Protein AF-A0A4W5L789-F1 (afdb_monomer_lite)

Sequence (109 aa):
MQRWGRGQNVTVTVVWVDPTNVIATTYDILVDGGTEYTHYRPPLSVPLRPGVWTLRVLHHWNLLASTSFVVSPLEYHDQQPIRQEDTVKLHSGPVRNSYMEQSFHGLNP

Structure (mmCIF, N/CA/C/O backbone):
data_AF-A0A4W5L789-F1
#
_entry.id   AF-A0A4W5L789-F1
#
loop_
_atom_site.group_PDB
_atom_site.id
_atom_site.type_symbol
_atom_site.label_atom_id
_atom_site.label_alt_id
_atom_site.label_comp_id
_atom_site.label_asym_id
_atom_site.label_entity_id
_atom_site.label_seq_id
_atom_site.pdbx_PDB_ins_code
_atom_site.Cartn_x
_atom_site.Cartn_y
_atom_site.Cartn_z
_atom_site.occupancy
_atom_site.B_iso_or_equiv
_atom_site.auth_seq_id
_atom_site.auth_comp_id
_atom_site.auth_asym_id
_atom_site.auth_atom_id
_atom_site.pdbx_PDB_model_num
ATOM 1 N N . MET A 1 1 ? 9.646 0.273 1.103 1.00 93.38 1 MET A N 1
ATOM 2 C CA . MET A 1 1 ? 11.055 0.292 0.660 1.00 93.38 1 MET A CA 1
ATOM 3 C C . MET A 1 1 ? 11.225 -0.836 -0.336 1.00 93.38 1 MET A C 1
ATOM 5 O O . MET A 1 1 ? 10.653 -1.897 -0.112 1.00 93.38 1 MET A O 1
ATOM 9 N N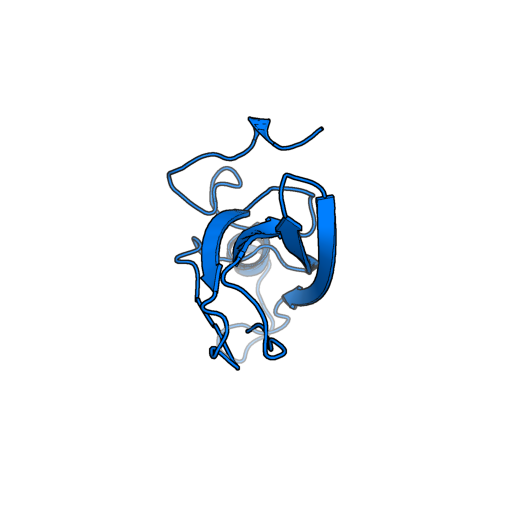 . GLN A 1 2 ? 11.924 -0.586 -1.435 1.00 96.12 2 GLN A N 1
ATOM 10 C CA . GLN A 1 2 ? 12.252 -1.575 -2.455 1.00 96.12 2 GLN A CA 1
ATOM 11 C C . GLN A 1 2 ? 13.771 -1.649 -2.596 1.00 96.12 2 GLN A C 1
ATOM 13 O O . GLN A 1 2 ? 14.448 -0.621 -2.520 1.00 96.12 2 GLN A O 1
ATOM 18 N N . ARG A 1 3 ? 14.282 -2.862 -2.805 1.00 96.44 3 ARG A N 1
ATOM 19 C CA . ARG A 1 3 ? 15.686 -3.129 -3.116 1.00 96.44 3 ARG A CA 1
ATOM 20 C C . ARG A 1 3 ? 15.780 -3.624 -4.554 1.00 96.44 3 ARG A C 1
ATOM 22 O O . ARG A 1 3 ? 15.008 -4.498 -4.943 1.00 96.44 3 ARG A O 1
ATOM 29 N N . TRP A 1 4 ? 16.740 -3.099 -5.298 1.00 95.75 4 TRP A N 1
ATOM 30 C CA . TRP A 1 4 ? 16.923 -3.348 -6.722 1.00 95.75 4 TRP A CA 1
ATOM 31 C C . TRP A 1 4 ? 18.295 -3.969 -6.994 1.00 95.75 4 TRP A C 1
ATOM 33 O O . TRP A 1 4 ? 19.261 -3.738 -6.264 1.00 95.75 4 TRP A O 1
ATOM 43 N N . GLY A 1 5 ? 18.365 -4.798 -8.034 1.00 94.31 5 GLY A N 1
ATOM 44 C CA . GLY A 1 5 ? 19.633 -5.228 -8.619 1.00 94.31 5 GLY A CA 1
ATOM 45 C C . GLY A 1 5 ? 20.121 -4.210 -9.651 1.00 94.31 5 GLY A C 1
ATOM 46 O O . GLY A 1 5 ? 19.334 -3.412 -10.152 1.00 94.31 5 GLY A O 1
ATOM 47 N N . ARG A 1 6 ? 21.410 -4.265 -10.002 1.00 94.12 6 ARG A N 1
ATOM 48 C CA . ARG A 1 6 ? 21.954 -3.451 -11.101 1.00 94.12 6 ARG A CA 1
ATOM 49 C C . ARG A 1 6 ? 21.317 -3.855 -12.433 1.00 94.12 6 ARG A C 1
ATOM 51 O O . ARG A 1 6 ? 21.131 -5.047 -12.678 1.00 94.12 6 ARG A O 1
ATOM 58 N N . GLY A 1 7 ? 21.038 -2.889 -13.304 1.00 93.81 7 GLY A N 1
ATOM 59 C CA . GLY A 1 7 ? 20.365 -3.151 -14.576 1.00 93.81 7 GLY A CA 1
ATOM 60 C C . GLY A 1 7 ? 20.194 -1.916 -15.455 1.00 93.81 7 GLY A C 1
ATOM 61 O O . GLY A 1 7 ? 20.978 -0.975 -15.378 1.00 93.81 7 GLY A O 1
ATOM 62 N N . GLN A 1 8 ? 19.179 -1.943 -16.318 1.00 94.31 8 GLN A N 1
ATOM 63 C CA . GLN A 1 8 ? 18.731 -0.772 -17.074 1.00 94.31 8 GLN A CA 1
ATOM 64 C C . GLN A 1 8 ? 17.714 0.033 -16.263 1.00 94.31 8 GLN A C 1
ATOM 66 O O . GLN A 1 8 ? 17.110 -0.490 -15.326 1.00 94.31 8 GLN A O 1
ATOM 71 N N . ASN A 1 9 ? 17.507 1.289 -16.655 1.00 96.50 9 ASN A N 1
ATOM 72 C CA . ASN A 1 9 ? 16.476 2.125 -16.058 1.00 96.50 9 ASN A CA 1
ATOM 73 C C . ASN A 1 9 ? 15.090 1.511 -16.296 1.00 96.50 9 ASN A C 1
ATOM 75 O O . ASN A 1 9 ? 14.789 1.056 -17.402 1.00 96.50 9 ASN A O 1
ATOM 79 N N . VAL A 1 10 ? 14.241 1.528 -15.272 1.00 96.38 10 VAL A N 1
ATOM 80 C CA . VAL A 1 10 ? 12.877 0.997 -15.340 1.00 96.38 10 VAL A CA 1
ATOM 81 C C . VAL A 1 10 ? 11.914 1.904 -14.587 1.00 96.38 10 VAL A C 1
ATOM 83 O O . VAL A 1 10 ? 12.227 2.396 -13.505 1.00 96.38 10 VAL A O 1
ATOM 86 N N . THR A 1 11 ? 10.725 2.106 -15.146 1.00 97.50 11 THR A N 1
ATOM 87 C CA . THR A 1 11 ? 9.615 2.755 -14.442 1.00 97.50 11 THR A CA 1
ATOM 88 C C . THR A 1 11 ? 8.668 1.680 -13.940 1.00 97.50 11 THR A C 1
ATOM 90 O O . THR A 1 11 ? 8.187 0.873 -14.731 1.00 97.50 11 THR A O 1
ATOM 93 N N . VAL A 1 12 ? 8.388 1.654 -12.641 1.00 97.75 12 VAL A N 1
ATOM 94 C CA . VAL A 1 12 ? 7.434 0.707 -12.046 1.00 97.75 12 VAL A CA 1
ATOM 95 C C . VAL A 1 12 ? 6.305 1.450 -11.354 1.00 97.75 12 VAL A C 1
ATOM 97 O O . VAL A 1 12 ? 6.515 2.523 -10.792 1.00 97.75 12 VAL A O 1
ATOM 100 N N . THR A 1 13 ? 5.130 0.837 -11.330 1.00 97.88 13 THR A N 1
ATOM 101 C CA . THR A 1 13 ? 3.952 1.347 -10.630 1.00 97.88 13 THR A CA 1
ATOM 102 C C . THR A 1 13 ? 3.828 0.654 -9.280 1.00 97.88 13 THR A C 1
ATOM 104 O O . THR A 1 13 ? 3.816 -0.577 -9.199 1.00 97.88 13 THR A O 1
ATOM 107 N N . VAL A 1 14 ? 3.723 1.424 -8.201 1.00 97.44 14 VAL A N 1
ATOM 108 C CA . VAL A 1 14 ? 3.474 0.915 -6.849 1.00 97.44 14 VAL A CA 1
ATOM 109 C C . VAL A 1 14 ? 2.016 1.157 -6.488 1.00 97.44 14 VAL A C 1
ATOM 111 O O . VAL A 1 14 ? 1.538 2.285 -6.566 1.00 97.44 14 VAL A O 1
ATOM 114 N N . VAL A 1 15 ? 1.324 0.107 -6.049 1.00 97.25 15 VAL A N 1
ATOM 115 C CA . VAL A 1 15 ? -0.091 0.150 -5.656 1.00 97.25 15 VAL A CA 1
ATOM 116 C C . VAL A 1 15 ? -0.224 -0.279 -4.203 1.00 97.25 15 VAL A C 1
ATOM 118 O O . VAL A 1 15 ? 0.272 -1.342 -3.824 1.00 97.25 15 VAL A O 1
ATOM 121 N N . TRP A 1 16 ? -0.903 0.530 -3.394 1.00 97.56 16 TRP A N 1
ATOM 122 C CA . TRP A 1 16 ? -1.252 0.198 -2.012 1.00 97.56 16 TRP A CA 1
ATOM 123 C C . TRP A 1 16 ? -2.730 -0.164 -1.939 1.00 97.56 16 TRP A C 1
ATOM 125 O O . TRP A 1 16 ? -3.580 0.629 -2.340 1.00 97.56 16 TRP A O 1
ATOM 135 N N . VAL A 1 17 ? -3.028 -1.345 -1.409 1.00 97.31 17 VAL A N 1
ATOM 136 C CA . VAL A 1 17 ? -4.381 -1.892 -1.299 1.00 97.31 17 VAL A CA 1
ATOM 137 C C . VAL A 1 17 ? -4.701 -2.141 0.169 1.00 97.31 17 VAL A C 1
ATOM 139 O O . VAL A 1 17 ? -3.923 -2.788 0.879 1.00 97.31 17 VAL A O 1
ATOM 142 N N . ASP A 1 18 ? -5.835 -1.613 0.618 1.00 97.44 18 ASP A N 1
ATOM 143 C CA . ASP A 1 18 ? -6.316 -1.778 1.985 1.00 97.44 18 ASP A CA 1
ATOM 144 C C . ASP A 1 18 ? -6.977 -3.159 2.211 1.00 97.44 18 ASP A C 1
ATOM 146 O O . ASP A 1 18 ? -7.235 -3.895 1.252 1.00 97.44 18 ASP A O 1
ATOM 150 N N . PRO A 1 19 ? -7.280 -3.536 3.469 1.00 98.00 19 PRO A N 1
ATOM 151 C CA . PRO A 1 19 ? -7.857 -4.843 3.806 1.00 98.00 19 PRO A CA 1
ATOM 152 C C . PRO A 1 19 ? -9.247 -5.109 3.205 1.00 98.00 19 PRO A C 1
ATOM 154 O O . PRO A 1 19 ? -9.739 -6.233 3.261 1.00 98.00 19 PRO A O 1
ATOM 157 N N . THR A 1 20 ? -9.896 -4.082 2.653 1.00 95.31 20 THR A N 1
ATOM 158 C CA . THR A 1 20 ? -11.211 -4.144 2.003 1.00 95.31 20 THR A CA 1
ATOM 159 C C . THR A 1 20 ? -11.124 -4.017 0.480 1.00 95.31 20 THR A C 1
ATOM 161 O O . THR A 1 20 ? -12.139 -3.793 -0.174 1.00 95.31 20 THR A O 1
ATOM 164 N N . ASN A 1 21 ? -9.929 -4.198 -0.095 1.00 94.31 21 ASN A N 1
ATOM 165 C CA . ASN A 1 21 ? -9.633 -4.062 -1.525 1.00 94.31 21 ASN A CA 1
ATOM 166 C C . ASN A 1 21 ? -9.801 -2.638 -2.083 1.00 94.31 21 ASN A C 1
ATOM 168 O O . ASN A 1 21 ? -9.991 -2.451 -3.286 1.00 94.31 21 ASN A O 1
ATOM 172 N N . VAL A 1 22 ? -9.698 -1.609 -1.243 1.00 94.19 22 VAL A N 1
ATOM 173 C CA . VAL A 1 22 ? -9.630 -0.221 -1.711 1.00 94.19 22 VAL A CA 1
ATOM 174 C C . VAL A 1 22 ? -8.193 0.095 -2.113 1.00 94.19 22 VAL A C 1
ATOM 176 O O . VAL A 1 22 ? -7.271 -0.062 -1.312 1.00 94.19 22 VAL A O 1
ATOM 179 N N . ILE A 1 23 ? -7.986 0.582 -3.339 1.00 95.56 23 ILE A N 1
ATOM 180 C CA . ILE A 1 23 ? -6.692 1.144 -3.745 1.00 95.56 23 ILE A CA 1
ATOM 181 C C . ILE A 1 23 ? -6.521 2.496 -3.053 1.00 95.56 23 ILE A C 1
ATOM 183 O O . ILE A 1 23 ? -7.160 3.486 -3.408 1.00 95.56 23 ILE A O 1
ATOM 187 N N . ALA A 1 24 ? -5.651 2.526 -2.049 1.00 96.00 24 ALA A N 1
ATOM 188 C CA . ALA A 1 24 ? -5.385 3.710 -1.244 1.00 96.00 24 ALA A CA 1
ATOM 189 C C . ALA A 1 24 ? -4.511 4.732 -1.982 1.00 96.00 24 ALA A C 1
ATOM 191 O O . ALA A 1 24 ? -4.686 5.936 -1.813 1.00 96.00 24 ALA A O 1
ATOM 192 N N . THR A 1 25 ? -3.561 4.259 -2.792 1.00 95.81 25 THR A N 1
ATOM 193 C CA . THR A 1 25 ? -2.729 5.105 -3.653 1.00 95.81 25 THR A CA 1
ATOM 194 C C . THR A 1 25 ? -2.098 4.290 -4.775 1.00 95.81 25 THR A C 1
ATOM 196 O O . THR A 1 25 ? -1.872 3.084 -4.631 1.00 95.81 25 THR A O 1
ATOM 199 N N . THR A 1 26 ? -1.790 4.967 -5.879 1.00 95.50 26 THR A N 1
ATOM 200 C CA . THR A 1 26 ? -0.947 4.463 -6.961 1.00 95.50 26 THR A CA 1
ATOM 201 C C . THR A 1 26 ? 0.032 5.551 -7.379 1.00 95.50 26 THR A C 1
ATOM 203 O O . THR A 1 26 ? -0.357 6.711 -7.511 1.00 95.50 26 THR A O 1
ATOM 206 N N . TYR A 1 27 ? 1.293 5.189 -7.587 1.00 95.00 27 TYR A N 1
ATOM 207 C CA . TYR A 1 27 ? 2.307 6.109 -8.095 1.00 95.00 27 TYR A CA 1
ATOM 208 C C . TYR A 1 27 ? 3.401 5.356 -8.844 1.00 95.00 27 TYR A C 1
ATOM 210 O O . TYR A 1 27 ? 3.744 4.224 -8.495 1.00 95.00 27 TYR A O 1
ATOM 218 N N . ASP A 1 28 ? 3.974 6.017 -9.843 1.00 95.75 28 ASP A N 1
ATOM 219 C CA . ASP A 1 28 ? 5.123 5.504 -10.574 1.00 95.75 28 ASP A CA 1
ATOM 220 C C . ASP A 1 28 ? 6.426 5.977 -9.928 1.00 95.75 28 ASP A C 1
ATOM 222 O O . ASP A 1 28 ? 6.521 7.089 -9.404 1.00 95.75 28 ASP A O 1
ATOM 226 N N . ILE A 1 29 ? 7.446 5.127 -9.981 1.00 96.06 29 ILE A N 1
ATOM 227 C CA . ILE A 1 29 ? 8.819 5.481 -9.626 1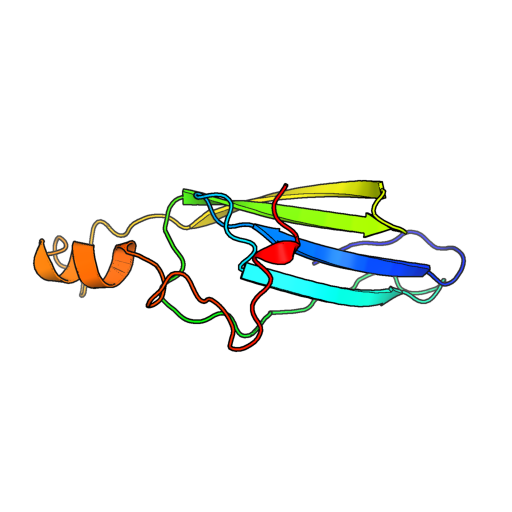.00 96.06 29 ILE A CA 1
ATOM 228 C C . ILE A 1 29 ? 9.744 5.126 -10.787 1.00 96.06 29 ILE A C 1
ATOM 230 O O . ILE A 1 29 ? 9.658 4.032 -11.346 1.00 96.06 29 ILE A O 1
ATOM 234 N N . LEU A 1 30 ? 10.638 6.053 -11.128 1.00 96.44 30 LEU A N 1
ATOM 235 C CA . LEU A 1 30 ? 11.775 5.778 -11.997 1.00 96.44 30 LEU A CA 1
ATOM 236 C C . LEU A 1 30 ? 12.903 5.192 -11.143 1.00 96.44 30 LEU A C 1
ATOM 238 O O . LEU A 1 30 ? 13.288 5.776 -10.129 1.00 96.44 30 LEU A O 1
ATOM 242 N N . VAL A 1 31 ? 13.414 4.036 -11.548 1.00 96.38 31 VAL A N 1
ATOM 243 C CA . VAL A 1 31 ? 14.553 3.360 -10.929 1.00 96.38 31 VAL A CA 1
ATOM 244 C C . VAL A 1 31 ? 15.699 3.402 -11.927 1.00 96.38 31 VAL A C 1
ATOM 246 O O . VAL A 1 31 ? 15.606 2.796 -12.996 1.00 96.38 31 VAL A O 1
ATOM 249 N N . ASP A 1 32 ? 16.771 4.117 -11.595 1.00 95.88 32 ASP A N 1
ATOM 250 C CA . ASP A 1 32 ? 17.967 4.135 -12.431 1.00 95.88 32 ASP A CA 1
ATOM 251 C C . ASP A 1 32 ? 18.730 2.810 -12.305 1.00 95.88 32 ASP A C 1
ATOM 253 O O . ASP A 1 32 ? 18.718 2.152 -11.265 1.00 95.88 32 ASP A O 1
ATOM 257 N N . GLY A 1 33 ? 19.459 2.426 -13.352 1.00 94.69 33 GLY A N 1
ATOM 258 C CA . GLY A 1 33 ? 20.161 1.142 -13.431 1.00 94.69 33 GLY A CA 1
ATOM 259 C C . GLY A 1 33 ? 21.225 0.895 -12.352 1.00 94.69 33 GLY A C 1
ATOM 260 O O . GLY A 1 33 ? 21.622 -0.248 -12.113 1.00 94.69 33 GLY A O 1
ATOM 261 N N . GLY A 1 34 ? 21.691 1.961 -11.696 1.00 94.75 34 GLY A N 1
ATOM 262 C CA . GLY A 1 34 ? 22.615 1.910 -10.561 1.00 94.75 34 GLY A CA 1
ATOM 263 C C . GLY A 1 34 ? 21.948 2.066 -9.190 1.00 94.75 34 GLY A C 1
ATOM 264 O O . GLY A 1 34 ? 22.641 1.988 -8.178 1.00 94.75 34 GLY A O 1
ATOM 265 N N . THR A 1 35 ? 20.638 2.312 -9.129 1.00 96.12 35 THR A N 1
ATOM 266 C CA . THR A 1 35 ? 19.908 2.495 -7.872 1.00 96.12 35 THR A CA 1
ATOM 267 C C . THR A 1 35 ? 19.796 1.167 -7.134 1.00 96.12 35 THR A C 1
ATOM 269 O O . THR A 1 35 ? 19.270 0.200 -7.668 1.00 96.12 35 THR A O 1
ATOM 272 N N . GLU A 1 36 ? 20.239 1.119 -5.877 1.00 96.44 36 GLU A N 1
ATOM 273 C CA . GLU A 1 36 ? 20.096 -0.085 -5.043 1.00 96.44 36 GLU A CA 1
ATOM 274 C C . GLU A 1 36 ? 18.824 -0.067 -4.189 1.00 96.44 36 GLU A C 1
ATOM 276 O O . GLU A 1 36 ? 18.246 -1.119 -3.914 1.00 96.44 36 GLU A O 1
ATOM 281 N N . TYR A 1 37 ? 18.363 1.118 -3.776 1.00 96.75 37 TYR A N 1
ATOM 282 C CA . TYR A 1 37 ? 17.212 1.272 -2.890 1.00 96.75 37 TYR A CA 1
ATOM 283 C C . TYR A 1 37 ? 16.342 2.460 -3.282 1.00 96.75 37 TYR A C 1
ATOM 285 O O . TYR A 1 37 ? 16.839 3.553 -3.547 1.00 96.75 37 TYR A O 1
ATOM 293 N N . THR A 1 38 ? 15.028 2.262 -3.213 1.00 96.88 38 THR A N 1
ATOM 294 C CA . THR A 1 38 ? 14.029 3.333 -3.276 1.00 96.88 38 THR A CA 1
ATOM 295 C C . THR A 1 38 ? 13.092 3.241 -2.077 1.00 96.88 38 THR A C 1
ATOM 297 O O . THR A 1 38 ? 12.806 2.161 -1.546 1.00 96.88 38 THR A O 1
ATOM 300 N N . HIS A 1 39 ? 12.587 4.382 -1.620 1.00 95.56 39 HIS A N 1
ATOM 301 C CA . HIS A 1 39 ? 11.528 4.425 -0.622 1.00 95.56 39 HIS A CA 1
ATOM 302 C C . HIS A 1 39 ? 10.671 5.668 -0.827 1.00 95.56 39 HIS A C 1
ATOM 304 O O . HIS A 1 39 ? 11.144 6.702 -1.283 1.00 95.56 39 HIS A O 1
ATOM 310 N N . TYR A 1 40 ? 9.399 5.546 -0.477 1.00 94.31 40 TYR A N 1
ATOM 311 C CA . TYR A 1 40 ? 8.454 6.646 -0.490 1.00 94.31 40 TYR A CA 1
ATOM 312 C C . TYR A 1 40 ? 7.385 6.370 0.561 1.00 94.31 40 TYR A C 1
ATOM 314 O O . TYR A 1 40 ? 6.986 5.216 0.753 1.00 94.31 40 TYR A O 1
ATOM 322 N N . ARG A 1 41 ? 6.950 7.423 1.253 1.00 93.31 41 ARG A N 1
ATOM 323 C CA . ARG A 1 41 ? 5.847 7.375 2.210 1.00 93.31 41 ARG A CA 1
ATOM 324 C C . ARG A 1 41 ? 4.678 8.166 1.615 1.00 93.31 41 ARG A C 1
ATOM 326 O O . ARG A 1 41 ? 4.745 9.393 1.637 1.00 93.31 41 ARG A O 1
ATOM 333 N N . PRO A 1 42 ? 3.633 7.502 1.095 1.00 93.50 42 PRO A N 1
ATOM 334 C CA . PRO A 1 42 ? 2.484 8.213 0.555 1.00 93.50 42 PRO A CA 1
ATOM 335 C C . PRO A 1 42 ? 1.742 8.982 1.661 1.00 93.50 42 PRO A C 1
ATOM 337 O O . PRO A 1 42 ? 1.649 8.485 2.790 1.00 93.50 42 PRO A O 1
ATOM 340 N N . PRO A 1 43 ? 1.204 10.179 1.365 1.00 94.06 43 PRO A N 1
ATOM 341 C CA . PRO A 1 43 ? 0.470 11.003 2.322 1.00 94.06 43 PRO A CA 1
ATOM 342 C C . PRO A 1 43 ? -0.968 10.486 2.503 1.00 94.06 43 PRO A C 1
ATOM 344 O O . PRO A 1 43 ? -1.934 11.152 2.143 1.00 94.06 43 PRO A O 1
ATOM 347 N N . LEU A 1 44 ? -1.114 9.264 3.022 1.00 95.31 44 LEU A N 1
ATOM 348 C CA . LEU A 1 44 ? -2.421 8.641 3.232 1.00 95.31 44 LEU A CA 1
ATOM 349 C C . LEU A 1 44 ? -3.178 9.322 4.377 1.00 95.31 44 LEU A C 1
ATOM 351 O O . LEU A 1 44 ? -2.619 9.565 5.449 1.00 95.31 44 LEU A O 1
ATOM 355 N N . SER A 1 45 ? -4.469 9.568 4.163 1.00 95.69 45 SER A N 1
ATOM 356 C CA . SER A 1 45 ? -5.386 10.024 5.206 1.00 95.69 45 SER A CA 1
ATOM 357 C C . SER A 1 45 ? -5.505 8.990 6.326 1.00 95.69 45 SER A C 1
ATOM 359 O O . SER A 1 45 ? -5.471 7.780 6.091 1.00 95.69 45 SER A O 1
ATOM 361 N N . VAL A 1 46 ? -5.651 9.483 7.554 1.00 94.75 46 VAL A N 1
ATOM 362 C CA . VAL A 1 46 ? -5.747 8.679 8.779 1.00 94.75 46 VAL A CA 1
ATOM 363 C C . VAL A 1 46 ? -7.183 8.667 9.326 1.00 94.75 46 VAL A C 1
ATOM 365 O O . VAL A 1 46 ? -7.928 9.618 9.077 1.00 94.75 46 VAL A O 1
ATOM 368 N N . PRO A 1 47 ? -7.573 7.637 10.100 1.00 96.44 47 PRO A N 1
ATOM 369 C CA . PRO A 1 47 ? -6.796 6.436 10.425 1.00 96.44 47 PRO A CA 1
ATOM 370 C C . PRO A 1 47 ? -6.701 5.466 9.241 1.00 96.44 47 PRO A C 1
ATOM 372 O O . PRO A 1 47 ? -7.600 5.391 8.407 1.00 96.44 47 PRO A O 1
ATOM 375 N N . LEU A 1 48 ? -5.618 4.687 9.185 1.00 97.50 48 LEU A N 1
ATOM 376 C CA . LEU A 1 48 ? -5.567 3.539 8.281 1.00 97.50 48 LEU A CA 1
ATOM 377 C C . LEU A 1 48 ? -6.535 2.468 8.787 1.00 97.50 48 LEU A C 1
ATOM 379 O O . LEU A 1 48 ? -6.567 2.187 9.984 1.00 97.50 48 LEU A O 1
ATOM 383 N N . ARG A 1 49 ? -7.302 1.851 7.884 1.00 97.69 49 ARG A N 1
ATOM 384 C CA . ARG A 1 49 ? -8.172 0.727 8.237 1.00 97.69 49 ARG A CA 1
ATOM 385 C C . ARG A 1 49 ? -7.329 -0.423 8.814 1.00 97.69 49 ARG A C 1
ATOM 387 O O . ARG A 1 49 ? -6.397 -0.864 8.136 1.00 97.69 49 ARG A O 1
ATOM 394 N N . PRO A 1 50 ? -7.633 -0.931 10.020 1.00 98.25 50 PRO A N 1
ATOM 395 C CA . PRO A 1 50 ? -6.961 -2.106 10.557 1.00 98.25 50 PRO A CA 1
ATOM 396 C C . PRO A 1 50 ? -7.157 -3.345 9.681 1.00 98.25 50 PRO A C 1
ATOM 398 O O . PRO A 1 50 ? -8.206 -3.524 9.061 1.00 98.25 50 PRO A O 1
ATOM 401 N N . GLY A 1 51 ? -6.147 -4.210 9.654 1.00 98.38 51 GLY A N 1
ATOM 402 C CA . GLY A 1 51 ? -6.126 -5.449 8.881 1.00 98.38 51 GLY A CA 1
ATOM 403 C C . GLY A 1 51 ? -4.836 -5.635 8.084 1.00 98.38 51 GLY A C 1
ATOM 404 O O . GLY A 1 51 ? -3.837 -4.943 8.297 1.00 98.38 51 GLY A O 1
ATOM 405 N N . VAL A 1 52 ? -4.865 -6.601 7.165 1.00 98.69 52 VAL A N 1
ATOM 406 C CA . VAL A 1 52 ? -3.729 -6.931 6.296 1.00 98.69 52 VAL A CA 1
ATOM 407 C C . VAL A 1 52 ? -3.777 -6.067 5.041 1.00 98.69 52 VAL A C 1
ATOM 409 O O . VAL A 1 52 ? -4.644 -6.229 4.187 1.00 98.69 52 VAL A O 1
ATOM 412 N N . TRP A 1 53 ? -2.823 -5.154 4.931 1.00 98.62 53 TRP A N 1
ATOM 413 C CA . TRP A 1 53 ? -2.602 -4.330 3.753 1.00 98.62 53 TRP A CA 1
ATOM 414 C C . TRP A 1 53 ? -1.684 -5.041 2.767 1.00 98.62 53 TRP A C 1
ATOM 416 O O . TRP A 1 53 ? -0.804 -5.807 3.166 1.00 98.62 53 TRP A O 1
ATOM 426 N N . THR A 1 54 ? -1.844 -4.748 1.479 1.00 98.56 54 THR A N 1
ATOM 427 C CA . THR A 1 54 ? -1.007 -5.311 0.414 1.00 98.56 54 THR A CA 1
ATOM 428 C C . THR A 1 54 ? -0.384 -4.203 -0.423 1.00 98.56 54 THR A C 1
ATOM 430 O O . THR A 1 54 ? -1.077 -3.308 -0.897 1.00 98.56 54 THR A O 1
ATOM 433 N N . LEU A 1 55 ? 0.926 -4.281 -0.648 1.00 98.00 55 LEU A N 1
ATOM 434 C CA . LEU A 1 55 ? 1.635 -3.474 -1.636 1.00 98.00 55 LEU A CA 1
ATOM 435 C C . LEU A 1 55 ? 1.958 -4.346 -2.840 1.00 98.00 55 LEU A C 1
ATOM 437 O O . LEU A 1 55 ? 2.444 -5.469 -2.691 1.00 98.00 55 LEU A O 1
ATOM 441 N N . ARG A 1 56 ? 1.745 -3.803 -4.034 1.00 98.06 56 ARG A N 1
ATOM 442 C CA . ARG A 1 56 ? 2.093 -4.443 -5.303 1.00 98.06 56 ARG A CA 1
ATOM 443 C C . ARG A 1 56 ? 3.036 -3.543 -6.084 1.00 98.06 56 ARG A C 1
ATOM 445 O 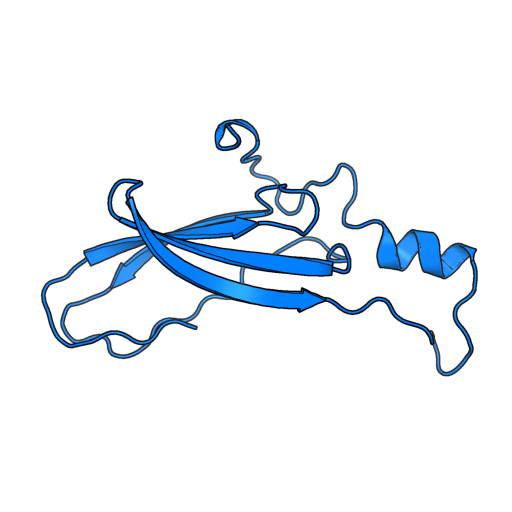O . ARG A 1 56 ? 2.881 -2.325 -6.071 1.00 98.06 56 ARG A O 1
ATOM 452 N N . VAL A 1 57 ? 4.000 -4.156 -6.758 1.00 97.94 57 VAL A N 1
ATOM 453 C CA . VAL A 1 57 ? 4.886 -3.502 -7.722 1.00 97.94 57 VAL A CA 1
ATOM 454 C C . VAL A 1 57 ? 4.581 -4.089 -9.092 1.00 97.94 57 VAL A C 1
ATOM 456 O O . VAL A 1 57 ? 4.632 -5.308 -9.273 1.00 97.94 57 V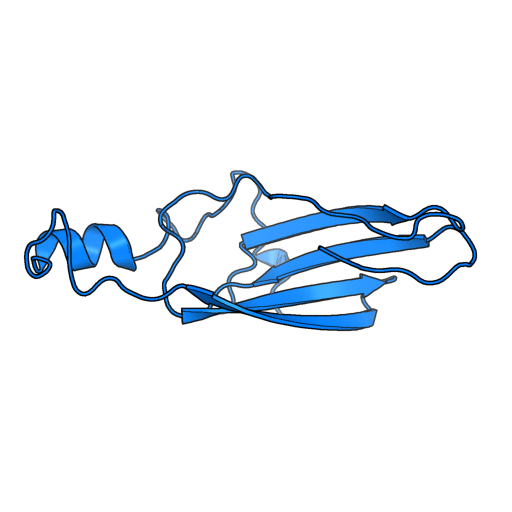AL A O 1
ATOM 459 N N . LEU A 1 58 ? 4.240 -3.225 -10.039 1.00 97.94 58 LEU A N 1
ATOM 460 C CA . LEU A 1 58 ? 3.817 -3.576 -11.387 1.00 97.94 58 LEU A CA 1
ATOM 461 C C . LEU A 1 58 ? 4.776 -2.961 -12.412 1.00 97.94 58 LEU A C 1
ATOM 463 O O . LEU A 1 58 ? 5.313 -1.876 -12.202 1.00 97.94 58 LEU A O 1
ATOM 467 N N . HIS A 1 59 ? 4.931 -3.617 -13.556 1.00 96.50 59 HIS A N 1
ATOM 468 C CA . HIS A 1 59 ? 5.585 -3.057 -14.736 1.00 96.50 59 HIS A CA 1
ATOM 469 C C . HIS A 1 59 ? 4.709 -3.328 -15.953 1.00 96.50 59 HIS A C 1
ATOM 471 O O . HIS A 1 59 ? 4.410 -4.484 -16.257 1.00 96.50 59 HIS A O 1
ATOM 477 N N . HIS A 1 60 ? 4.250 -2.263 -16.617 1.00 94.62 60 HIS A N 1
ATOM 478 C CA . HIS A 1 60 ? 3.249 -2.357 -17.687 1.00 94.62 60 HIS A CA 1
ATOM 479 C C . HIS A 1 60 ? 2.044 -3.226 -17.278 1.00 94.62 60 HIS A C 1
ATOM 481 O O . HIS A 1 60 ? 1.666 -4.146 -17.997 1.00 94.62 60 HIS A O 1
ATOM 487 N N . TRP A 1 61 ? 1.498 -2.984 -16.078 1.00 93.06 61 TRP A N 1
ATOM 488 C CA . TRP A 1 61 ? 0.389 -3.746 -15.474 1.00 93.06 61 TRP A CA 1
ATOM 489 C C . TRP A 1 61 ? 0.653 -5.230 -15.168 1.00 93.06 61 TRP A C 1
ATOM 491 O O . TRP A 1 61 ? -0.218 -5.900 -14.618 1.00 93.06 61 TRP A O 1
ATOM 501 N N . ASN A 1 62 ? 1.859 -5.743 -15.418 1.00 96.44 62 ASN A N 1
ATOM 502 C CA . ASN A 1 62 ? 2.261 -7.080 -14.986 1.00 96.44 62 ASN A CA 1
ATOM 503 C C . ASN A 1 62 ? 2.802 -7.031 -13.556 1.00 96.44 62 ASN A C 1
ATOM 505 O O . ASN A 1 62 ? 3.649 -6.194 -13.242 1.00 96.44 62 ASN A O 1
ATOM 509 N N . LEU A 1 63 ? 2.340 -7.938 -12.692 1.00 97.25 63 LEU A N 1
ATOM 510 C CA . LEU A 1 63 ? 2.832 -8.052 -11.319 1.00 97.25 63 LEU A CA 1
ATOM 511 C C . LEU A 1 63 ? 4.281 -8.540 -11.298 1.00 97.25 63 LEU A C 1
ATOM 513 O O . LEU A 1 63 ? 4.571 -9.648 -11.737 1.00 97.25 63 LEU A O 1
ATOM 517 N N . LEU A 1 64 ? 5.171 -7.718 -10.743 1.00 97.06 64 LEU A N 1
ATOM 518 C CA . LEU A 1 64 ? 6.567 -8.081 -10.510 1.00 97.06 64 LEU A CA 1
ATOM 519 C C . LEU A 1 64 ? 6.772 -8.668 -9.115 1.00 97.06 64 LEU A C 1
ATOM 521 O O . LEU A 1 64 ? 7.490 -9.650 -8.949 1.00 97.06 64 LEU A O 1
ATOM 525 N N . ALA A 1 65 ? 6.168 -8.042 -8.105 1.00 97.31 65 ALA A N 1
ATOM 526 C CA . ALA A 1 65 ? 6.311 -8.443 -6.713 1.00 97.31 65 ALA A CA 1
ATOM 527 C C . ALA A 1 65 ? 5.160 -7.907 -5.858 1.00 97.31 65 ALA A C 1
ATOM 529 O O . ALA A 1 65 ? 4.507 -6.916 -6.199 1.00 97.31 65 ALA A O 1
ATOM 530 N N . SER A 1 66 ? 4.961 -8.526 -4.699 1.00 98.12 66 SER A N 1
ATOM 531 C CA . SER A 1 66 ? 4.041 -8.043 -3.675 1.00 98.12 66 SER A CA 1
ATOM 532 C C . SER A 1 66 ? 4.593 -8.283 -2.279 1.00 98.12 66 SER A C 1
ATOM 534 O O . SER A 1 66 ? 5.354 -9.221 -2.052 1.00 98.12 66 SER A O 1
ATOM 536 N N . THR A 1 67 ? 4.165 -7.459 -1.334 1.00 98.44 67 THR A N 1
ATOM 537 C CA . THR A 1 67 ? 4.373 -7.687 0.096 1.00 98.44 67 THR A CA 1
ATOM 538 C C . THR A 1 67 ? 3.132 -7.259 0.866 1.00 98.44 67 THR A C 1
ATOM 540 O O . THR A 1 67 ? 2.296 -6.523 0.339 1.00 98.44 67 THR A O 1
ATOM 543 N N . SER A 1 68 ? 3.018 -7.696 2.112 1.00 98.38 68 SER A N 1
ATOM 544 C CA . SER A 1 68 ? 1.896 -7.359 2.980 1.00 98.38 68 SER A CA 1
ATOM 545 C C . SER A 1 68 ? 2.394 -6.902 4.341 1.00 98.38 68 SER A C 1
ATOM 547 O O . SER A 1 68 ? 3.469 -7.292 4.794 1.00 98.38 68 SER A O 1
ATOM 549 N N . PHE A 1 69 ? 1.606 -6.060 4.996 1.00 98.44 69 PHE A N 1
ATOM 550 C CA . PHE A 1 69 ? 1.884 -5.599 6.351 1.00 98.44 69 PHE A CA 1
ATOM 551 C C . PHE A 1 69 ? 0.583 -5.467 7.141 1.00 98.44 69 PHE A C 1
ATOM 553 O O . PHE A 1 69 ? -0.500 -5.362 6.565 1.00 98.44 69 PHE A O 1
ATOM 560 N N . VAL A 1 70 ? 0.687 -5.494 8.467 1.00 98.56 70 VAL A N 1
ATOM 561 C CA . VAL A 1 70 ? -0.470 -5.428 9.363 1.00 98.56 70 VAL A CA 1
ATOM 562 C C . VAL A 1 70 ? -0.603 -4.024 9.933 1.00 98.56 70 VAL A C 1
ATOM 564 O O . VAL A 1 70 ? 0.353 -3.474 10.479 1.00 98.56 70 VAL A O 1
ATOM 567 N N . VAL A 1 71 ? -1.812 -3.473 9.854 1.00 98.44 71 VAL A N 1
ATOM 568 C CA . VAL A 1 71 ? -2.255 -2.367 10.706 1.00 98.44 71 VAL A CA 1
ATOM 569 C C . VAL A 1 71 ? -3.087 -2.985 11.823 1.00 98.44 71 VAL A C 1
ATOM 571 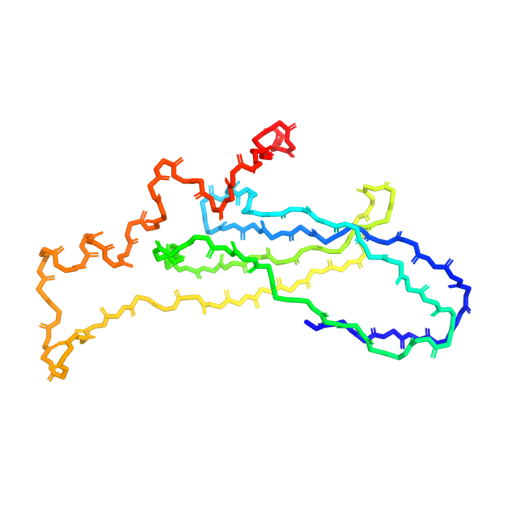O O . VAL A 1 71 ? -4.193 -3.463 11.579 1.00 98.44 71 VAL A O 1
ATOM 574 N N . SER A 1 72 ? -2.537 -3.042 13.036 1.00 97.94 72 SER A N 1
ATOM 575 C CA . SER A 1 72 ? -3.238 -3.643 14.176 1.00 97.94 72 SER A CA 1
ATOM 576 C C . SER A 1 72 ? -4.339 -2.709 14.686 1.00 97.94 72 SER A C 1
ATOM 578 O O . SER A 1 72 ? -4.074 -1.511 14.819 1.00 97.94 72 SER A O 1
ATOM 580 N N . PRO A 1 73 ? -5.539 -3.216 15.024 1.00 97.38 73 PRO A N 1
ATOM 581 C CA . PRO A 1 73 ? -6.467 -2.455 15.852 1.00 97.38 73 PRO A CA 1
ATOM 582 C C . PRO A 1 73 ? -5.850 -2.226 17.240 1.00 97.38 73 PRO A C 1
ATOM 584 O O . PRO A 1 73 ? -5.019 -3.016 17.700 1.00 97.38 73 PRO A O 1
ATOM 587 N N . LEU A 1 74 ? -6.238 -1.131 17.890 1.00 96.81 74 LEU A N 1
ATOM 588 C CA . LEU A 1 74 ? -5.789 -0.775 19.231 1.00 96.81 74 LEU A CA 1
ATOM 589 C C . LEU A 1 74 ? -6.746 -1.351 20.277 1.00 96.81 74 LEU A C 1
ATOM 591 O O . LEU A 1 74 ? -7.952 -1.136 20.200 1.00 96.81 74 LEU A O 1
ATOM 595 N N . GLU A 1 75 ? -6.208 -2.031 21.286 1.00 97.00 75 GLU A N 1
ATOM 596 C CA . GLU A 1 75 ? -6.972 -2.439 22.479 1.00 97.00 75 GLU A CA 1
ATOM 597 C C . GLU A 1 75 ? -6.946 -1.367 23.580 1.00 97.00 75 GLU A C 1
ATOM 599 O O . GLU A 1 75 ? -7.792 -1.363 24.475 1.00 97.00 75 GLU A O 1
ATOM 604 N N . TYR A 1 76 ? -5.998 -0.428 23.495 1.00 96.81 76 TYR A N 1
ATOM 605 C CA . TYR A 1 76 ? -5.788 0.637 24.470 1.00 96.81 76 TYR A CA 1
ATOM 606 C C . TYR A 1 76 ? -5.693 2.002 23.784 1.00 96.81 76 TYR A C 1
ATOM 608 O O . TYR A 1 76 ? -5.047 2.144 22.746 1.00 96.81 76 TYR A O 1
ATOM 616 N N . HIS A 1 77 ? -6.291 3.014 24.406 1.00 95.06 77 HIS A N 1
ATOM 617 C CA . HIS A 1 77 ? -6.193 4.420 24.027 1.00 95.06 77 HIS A CA 1
ATOM 618 C C . HIS A 1 77 ? -5.944 5.245 25.296 1.00 95.06 77 HIS A C 1
ATOM 620 O O . HIS A 1 77 ? -6.586 5.010 26.318 1.00 95.06 77 HIS A O 1
ATOM 626 N N . ASP A 1 78 ? -4.953 6.140 25.271 1.00 93.88 78 ASP A N 1
ATOM 627 C CA . ASP A 1 78 ? -4.509 6.904 26.450 1.00 93.88 78 ASP A CA 1
ATOM 628 C C . ASP A 1 78 ? -4.219 6.031 27.689 1.00 93.88 78 ASP A C 1
ATOM 630 O O . ASP A 1 78 ? -4.583 6.357 28.817 1.00 93.88 78 ASP A O 1
ATOM 634 N N . GLN A 1 79 ? -3.553 4.889 27.470 1.00 96.31 79 GLN A N 1
ATOM 635 C CA . GLN A 1 79 ? -3.195 3.898 28.503 1.00 96.31 79 GLN A CA 1
ATOM 636 C C . GLN A 1 79 ? -4.395 3.266 29.236 1.00 96.31 79 GLN A C 1
ATOM 638 O O . GLN A 1 79 ? -4.218 2.610 30.262 1.00 96.31 79 GLN A O 1
ATOM 643 N N . GLN A 1 80 ? -5.609 3.419 28.710 1.00 97.12 80 GLN A N 1
ATOM 644 C CA . GLN A 1 80 ? -6.827 2.787 29.213 1.00 97.12 80 GLN A CA 1
ATOM 645 C C . GLN A 1 80 ? -7.407 1.845 28.154 1.00 97.12 80 GLN A C 1
ATOM 647 O O . GLN A 1 80 ? -7.153 2.056 26.965 1.00 97.12 80 GLN A 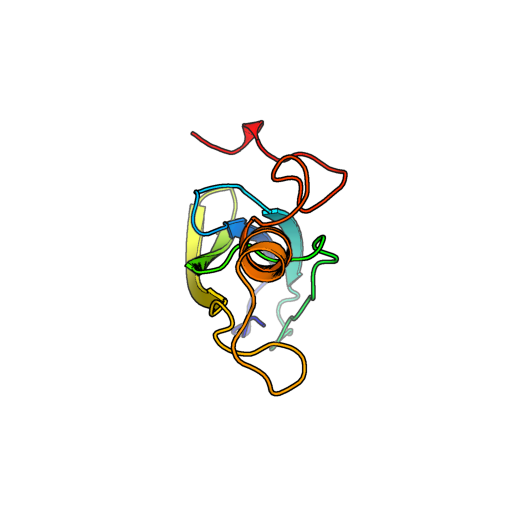O 1
ATOM 652 N N . PRO A 1 81 ? -8.180 0.812 28.541 1.00 97.75 81 PRO A N 1
ATOM 653 C CA . PRO A 1 81 ? -8.931 0.014 27.578 1.00 97.75 81 PRO A CA 1
ATOM 654 C C . PRO A 1 81 ? -9.763 0.919 26.664 1.00 97.75 81 PRO A C 1
ATOM 656 O O . PRO A 1 81 ? -10.440 1.836 27.140 1.00 97.75 81 PRO A O 1
ATOM 659 N N . ILE A 1 82 ? -9.681 0.687 25.354 1.00 97.19 82 ILE A N 1
ATOM 660 C CA . ILE A 1 82 ? -10.345 1.532 24.361 1.00 97.19 82 ILE A CA 1
ATOM 661 C C . ILE A 1 82 ? -11.865 1.536 24.577 1.00 97.19 82 ILE A C 1
ATOM 663 O O . ILE A 1 82 ? -12.491 0.499 24.812 1.00 97.19 82 ILE A O 1
ATOM 667 N N . ARG A 1 83 ? -12.483 2.717 24.489 1.00 96.50 83 ARG A N 1
ATOM 668 C CA . ARG A 1 83 ? -13.942 2.852 24.560 1.00 96.50 83 ARG A CA 1
ATOM 669 C C . ARG A 1 83 ? -14.577 2.517 23.218 1.00 96.50 83 ARG A C 1
ATOM 671 O O . ARG A 1 83 ? -13.957 2.646 22.162 1.00 96.50 83 ARG A O 1
ATOM 678 N N . GLN A 1 84 ? -15.850 2.131 23.235 1.00 93.44 84 GLN A N 1
ATOM 679 C CA . GLN A 1 84 ? -16.575 1.788 22.008 1.00 93.44 84 GLN A CA 1
ATOM 680 C C . GLN A 1 84 ? -16.638 2.964 21.013 1.00 93.44 84 GLN A C 1
ATOM 682 O O . GLN A 1 84 ? -16.477 2.763 19.811 1.00 93.44 84 GLN A O 1
ATOM 687 N N . GLU A 1 85 ? -16.815 4.190 21.510 1.00 93.44 85 GLU A N 1
ATOM 688 C CA . GLU A 1 85 ? -16.807 5.421 20.706 1.00 93.44 85 GLU A CA 1
ATOM 689 C C . GLU A 1 85 ? -15.461 5.650 19.992 1.00 93.44 85 GLU A C 1
ATOM 691 O O . GLU A 1 85 ? -15.423 5.897 18.783 1.00 93.44 85 GLU A O 1
ATOM 696 N N . ASP A 1 86 ? -14.353 5.459 20.711 1.00 94.12 86 ASP A N 1
ATOM 697 C CA . ASP A 1 86 ? -12.997 5.592 20.173 1.00 94.12 86 ASP A CA 1
ATOM 698 C C . ASP A 1 86 ? -12.665 4.465 19.196 1.00 94.12 86 ASP A C 1
ATOM 700 O O . ASP A 1 86 ? -12.018 4.700 18.177 1.00 94.12 86 ASP A O 1
ATOM 704 N N . THR A 1 87 ? -13.173 3.256 19.449 1.00 94.25 87 THR A N 1
ATOM 705 C CA . THR A 1 87 ? -13.025 2.101 18.550 1.00 94.25 87 THR A CA 1
ATOM 706 C C . THR A 1 87 ? -13.567 2.431 17.164 1.00 94.25 87 THR A C 1
ATOM 708 O O . THR A 1 87 ? -12.879 2.231 16.164 1.00 94.25 87 THR A O 1
ATOM 711 N N . VAL A 1 88 ? -14.782 2.984 17.080 1.00 91.56 88 VAL A N 1
ATOM 712 C CA . VAL A 1 88 ? -15.378 3.365 15.791 1.00 91.56 88 VAL A CA 1
ATOM 713 C C . VAL A 1 88 ? -14.530 4.440 15.117 1.00 91.56 88 VAL A C 1
ATOM 715 O O . VAL A 1 88 ? -14.208 4.314 13.936 1.00 91.56 88 VAL A O 1
ATOM 718 N N . LYS A 1 89 ? -14.116 5.471 15.854 1.00 92.69 89 LYS A N 1
ATOM 719 C CA . LYS A 1 89 ? -13.333 6.580 15.300 1.00 92.69 89 LYS A CA 1
ATOM 720 C C . LYS A 1 89 ? -11.956 6.145 14.789 1.00 92.69 89 LYS A C 1
ATOM 722 O O . LYS A 1 89 ? -11.524 6.631 13.750 1.00 92.69 89 LYS A O 1
ATOM 727 N N . LEU A 1 90 ? -11.271 5.252 15.503 1.00 94.81 90 LEU A N 1
ATOM 728 C CA . LEU A 1 90 ? -9.887 4.860 15.226 1.00 94.81 90 LEU A CA 1
ATOM 729 C C . LEU A 1 90 ? -9.776 3.660 14.278 1.00 94.81 90 LEU A C 1
ATOM 731 O O . LEU A 1 90 ? -8.745 3.507 13.627 1.00 94.81 90 LEU A O 1
ATOM 735 N N . HIS A 1 91 ? -10.811 2.820 14.167 1.00 96.88 91 HIS A N 1
ATOM 736 C CA . HIS A 1 91 ? -10.751 1.576 13.386 1.00 96.88 91 HIS A CA 1
ATOM 737 C C . HIS A 1 91 ? -11.598 1.584 12.103 1.00 96.88 91 HIS A C 1
ATOM 739 O O . HIS A 1 91 ? -11.527 0.638 11.320 1.00 96.88 91 HIS A O 1
ATOM 745 N N . SER A 1 92 ? -12.377 2.636 11.832 1.00 94.94 92 SER A N 1
ATOM 746 C CA . SER A 1 92 ? -13.265 2.666 10.654 1.00 94.94 92 SER A CA 1
ATOM 747 C C . SER A 1 92 ? -12.578 3.011 9.327 1.00 94.94 92 SER A C 1
ATOM 749 O O . SER A 1 92 ? -13.238 2.965 8.287 1.00 94.94 92 SER A O 1
ATOM 751 N N . GLY A 1 93 ? -11.274 3.309 9.331 1.00 95.38 93 GLY A N 1
ATOM 752 C CA . GLY A 1 93 ? -10.565 3.852 8.167 1.00 95.38 93 GLY A CA 1
ATOM 753 C C . GLY A 1 93 ? -10.878 5.339 7.927 1.00 95.38 93 GLY A C 1
ATOM 754 O O . GLY A 1 93 ? -11.548 5.969 8.752 1.00 95.38 93 GLY A O 1
ATOM 755 N N . PRO A 1 94 ? -10.407 5.928 6.814 1.00 93.94 94 PRO A N 1
ATOM 756 C CA . PRO A 1 94 ? -10.654 7.329 6.505 1.00 93.94 94 PRO A CA 1
ATOM 757 C C . PRO A 1 94 ? -12.098 7.554 6.044 1.00 93.94 94 PRO A C 1
ATOM 759 O O . PRO A 1 94 ? -12.792 6.650 5.564 1.00 93.94 94 PRO A O 1
ATOM 762 N N . VAL A 1 95 ? -12.541 8.807 6.135 1.00 88.94 95 VAL A N 1
ATOM 763 C CA . VAL A 1 95 ? -13.872 9.226 5.684 1.00 88.94 95 VAL A CA 1
ATOM 764 C C . VAL A 1 95 ? -14.076 8.843 4.212 1.00 88.94 95 VAL A C 1
ATOM 766 O O . VAL A 1 95 ? -13.215 9.083 3.366 1.00 88.94 95 VAL A O 1
ATOM 769 N N . ARG A 1 96 ? -15.231 8.233 3.904 1.00 87.12 96 ARG A N 1
ATOM 770 C CA . ARG A 1 96 ? -15.614 7.762 2.553 1.00 87.12 96 ARG A CA 1
ATOM 771 C C . ARG A 1 96 ? -14.641 6.750 1.923 1.00 87.12 96 ARG A C 1
ATOM 773 O O . ARG A 1 96 ? -14.661 6.596 0.708 1.00 87.12 96 ARG A O 1
ATOM 780 N N . ASN A 1 97 ? -13.802 6.070 2.713 1.00 86.56 97 ASN A N 1
ATOM 781 C CA . ASN A 1 97 ? -12.738 5.190 2.209 1.00 86.56 97 ASN A CA 1
ATOM 782 C C . ASN A 1 97 ? -11.750 5.901 1.261 1.00 86.56 97 ASN A C 1
ATOM 784 O O . ASN A 1 97 ? -11.097 5.256 0.444 1.00 86.56 97 ASN A O 1
ATOM 788 N N . SER A 1 98 ? -11.633 7.230 1.358 1.00 90.50 98 SER A N 1
ATOM 789 C CA . SER A 1 98 ? -10.715 8.011 0.530 1.00 90.50 98 SER A CA 1
ATOM 790 C C . SER A 1 98 ? -9.414 8.230 1.286 1.00 90.50 98 SER A C 1
ATOM 792 O O . SER A 1 98 ? -9.361 9.008 2.235 1.00 90.50 98 SER A O 1
ATOM 794 N N . TYR A 1 99 ? -8.355 7.537 0.874 1.00 94.19 99 TYR A N 1
ATOM 795 C CA . TYR A 1 99 ? -7.026 7.711 1.465 1.00 94.19 99 TYR A CA 1
ATOM 796 C C . TYR A 1 99 ? -6.256 8.891 0.857 1.00 94.19 99 TYR A C 1
ATOM 798 O O . TYR A 1 99 ? -5.305 9.375 1.467 1.00 94.19 99 TYR A O 1
ATOM 806 N N . MET A 1 100 ? -6.675 9.375 -0.313 1.00 90.50 100 MET A N 1
ATOM 807 C CA . MET A 1 100 ? -6.129 10.541 -1.011 1.00 90.50 100 MET A CA 1
ATOM 808 C C . MET A 1 100 ? -7.265 11.333 -1.671 1.00 90.50 100 MET A C 1
ATOM 810 O O . MET A 1 100 ? -8.373 10.813 -1.818 1.00 90.50 100 MET A O 1
ATOM 814 N N . GLU A 1 101 ? -6.998 12.580 -2.073 1.00 82.56 101 GLU A N 1
ATOM 815 C CA . GLU A 1 101 ? -7.940 13.371 -2.885 1.00 82.56 101 GLU A CA 1
ATOM 816 C C . GLU A 1 101 ? -8.160 12.740 -4.266 1.00 82.56 101 GLU A C 1
ATOM 818 O O . GLU A 1 101 ? -9.279 12.710 -4.776 1.00 82.56 101 GLU A O 1
ATOM 823 N N . GLN A 1 102 ? -7.093 12.191 -4.856 1.00 81.69 102 GLN A N 1
ATOM 824 C CA . GLN A 1 102 ? -7.183 11.429 -6.092 1.00 81.69 102 GLN A CA 1
ATOM 825 C C . GLN A 1 102 ? -7.828 10.064 -5.824 1.00 81.69 102 GLN A C 1
ATOM 827 O O . GLN A 1 102 ? -7.347 9.282 -5.004 1.00 81.69 102 GLN A O 1
ATOM 832 N N . SER A 1 103 ? -8.911 9.772 -6.545 1.00 75.94 103 SER A N 1
ATOM 833 C CA . SER A 1 103 ? -9.596 8.480 -6.487 1.00 75.94 103 SER A CA 1
ATOM 834 C C . SER A 1 103 ? -8.987 7.485 -7.475 1.00 75.94 103 SER A C 1
ATOM 836 O O . SER A 1 103 ? -8.724 7.827 -8.627 1.00 75.94 103 SER A O 1
ATOM 838 N N . PHE A 1 104 ? -8.837 6.233 -7.037 1.00 78.00 104 PHE A N 1
ATOM 839 C CA . PHE A 1 104 ? -8.327 5.118 -7.846 1.00 78.00 104 PHE A CA 1
ATOM 840 C C . PHE A 1 104 ? -9.355 3.989 -8.026 1.00 78.00 104 PHE A C 1
ATOM 842 O O . PHE A 1 104 ? -9.002 2.892 -8.445 1.00 78.00 104 PHE A O 1
ATOM 849 N N . HIS A 1 105 ? -10.636 4.242 -7.732 1.00 72.56 105 HIS A N 1
ATOM 850 C CA . HIS A 1 105 ? -11.695 3.224 -7.794 1.00 72.56 105 HIS A CA 1
ATOM 851 C C . HIS A 1 105 ? -11.826 2.553 -9.171 1.00 72.56 105 HIS A C 1
ATOM 853 O O . HIS A 1 105 ? -12.168 1.380 -9.237 1.00 72.56 105 HIS A O 1
ATOM 859 N N . GLY A 1 106 ? -11.511 3.262 -10.262 1.00 68.88 106 GLY A N 1
ATOM 860 C CA . GLY A 1 106 ? -11.542 2.704 -11.621 1.00 68.88 106 GLY A CA 1
ATOM 861 C C . GLY A 1 106 ? -10.435 1.689 -11.937 1.00 68.88 106 GLY A C 1
ATOM 862 O O . GLY A 1 106 ? -10.422 1.149 -13.036 1.00 68.88 106 GLY A O 1
ATOM 863 N N . LEU A 1 107 ? -9.499 1.452 -11.011 1.00 75.62 107 LEU A N 1
ATOM 864 C CA . LEU A 1 107 ? -8.457 0.426 -11.131 1.00 75.62 107 LEU A CA 1
ATOM 865 C C . LEU A 1 107 ? -8.830 -0.888 -10.425 1.00 75.62 107 LEU A C 1
ATOM 867 O O . LEU A 1 107 ? -8.097 -1.871 -10.544 1.00 75.62 107 LEU A O 1
ATOM 871 N N . ASN A 1 108 ? -9.942 -0.911 -9.685 1.00 68.25 108 ASN A N 1
ATOM 872 C CA . ASN A 1 108 ? -10.490 -2.152 -9.156 1.00 68.25 108 ASN A CA 1
ATOM 873 C C . ASN A 1 108 ? -11.217 -2.911 -10.286 1.00 68.25 108 ASN A C 1
ATOM 875 O O . ASN A 1 108 ? -11.918 -2.265 -11.067 1.00 68.25 108 ASN A O 1
ATOM 879 N N . PRO A 1 109 ? -11.023 -4.240 -10.403 1.00 56.69 109 PRO A N 1
ATOM 880 C CA . PRO A 1 109 ? -11.690 -5.066 -11.410 1.00 56.69 109 PRO A CA 1
ATOM 881 C C . PRO A 1 109 ? -13.209 -5.142 -11.221 1.00 56.69 109 PRO A C 1
ATOM 883 O O . PRO A 1 109 ? -13.681 -4.963 -10.073 1.00 56.69 109 PRO A O 1
#

Secondary structure (DSSP, 8-state):
-EE--S-S-EEEEEEEE-TTS-EEEEEEEEE-TT--EE-------SSPPSEEEEEEEEETTEEEEEEEEEEPPPSEETTEEPPHHHHHHHHS-SGGG-SSSS--GGG--

Organism: NCBI:txid62062

Foldseek 3Di:
DDFDAADAKAKKKKWKAAPVRFGQDIDIDIDHNPRGDDDDDDQFDDDGAFDKMKMFIGGPNHTPDMDIDGDHQDCDDPNHGDDPVVSCVHHVHDPPNHRDPDGDVVVRD

pLDDT: mean 93.9, std 6.9, range [56.69, 98.69]

Radius of gyration: 16.58 Å; chains: 1; bounding box: 39×22×47 Å

InterPro domains:
  IPR043538 Xylosyltransferase [PTHR46025] (1-93)